Protein AF-E2EBW4-F1 (afdb_monomer)

Foldseek 3Di:
DPDDDDDDDDQDDPVNCVVVVDPDRDGDPVLVVCAVVFEWDKDKDDDDPPDQDPDNPCPDIDIDIDGSDKDPSPKDKDWFAAWDWDWDWDDDPPDPDIDIDTPDTRHDGTGMDMDIDDDPVRVVRSVVVQVVVCVVVVHDDDDDDPCVPVVPHRD

Secondary structure (DSSP, 8-state):
-------------HHHHHHTT-SS-PPPHHHHHHHHH-SEEEE-----TTS--SSTT--S---EEEE-SSGGGG-EEEEEESSEEEEEEE--TT-S--EEEEEEEE-SSEEEEEE----HHHHHHHHHHHHHHHHHHT--------TTTSTTTT-

Organism: NCBI:txid885037

Sequence (155 aa):
YNVAIKCATITPDEARVKEFNLKQMWKSPNGTIRNILNGTVFREPILCKNVPRLIPGWTKPICIGRHAFGDQYKATDIVIKGPGKLKLVFVPEGKDEKTELEVFKFTGAGGVALSMYNTDESISAFAEASMNTAYQKKWPLYLSTKNTILKRYDG

InterPro domains:
  IPR004790 Isocitrate dehydrogenase NADP-dependent [PTHR11822] (1-155)
  IPR024084 Isopropylmalate dehydrogenase-like domain [PF00180] (2-154)

pLDDT: mean 94.69, std 4.26, range [75.38, 98.56]

Solvent-accessible surface area (backbone atoms only — not comparable to full-atom values): 10039 Å² total; per-residue (Å²): 129,100,72,87,86,81,78,91,74,86,56,49,49,77,65,47,24,63,76,67,68,44,97,58,71,52,76,42,65,68,58,55,51,30,66,73,70,50,48,63,49,74,46,66,74,86,87,55,96,89,58,86,60,97,57,74,85,65,81,64,84,65,74,48,74,39,75,45,67,40,37,86,85,60,42,53,71,47,80,44,79,36,57,48,77,44,68,51,74,47,74,52,86,98,48,89,75,60,51,77,41,82,74,48,72,45,79,52,80,44,53,74,52,72,50,64,50,78,51,70,70,59,54,51,50,31,51,51,55,49,51,54,50,23,60,76,68,72,46,89,82,86,86,86,76,57,31,92,76,40,52,84,81,55,93

Nearest PDB structures (foldseek):
  8kib-assembly2_D  TM=9.822E-01  e=1.100E-16  Mus musculus
  8bay-assembly2_C  TM=9.767E-01  e=1.170E-16  Homo sapiens
  6pay-assembly1_D  TM=9.787E-01  e=1.407E-16  Homo sapiens
  4l06-assembly1_A  TM=9.543E-01  e=1.244E-16  Homo sapiens
  6vei-assembly1_B  TM=9.467E-01  e=1.407E-16  Homo sapiens

Radius of gyration: 20.96 Å; Cα contacts (8 Å, |Δi|>4): 169; chains: 1; bounding box: 48×42×65 Å

Structure (mmCIF, N/CA/C/O backbone):
data_AF-E2EBW4-F1
#
_entry.id   AF-E2EBW4-F1
#
loop_
_atom_site.group_PDB
_atom_site.id
_atom_site.type_symbol
_atom_site.label_atom_id
_atom_site.label_alt_id
_atom_site.label_comp_id
_atom_site.label_asym_id
_atom_site.label_entity_id
_atom_site.label_seq_id
_atom_site.pdbx_PDB_ins_code
_atom_site.Cartn_x
_atom_site.Cartn_y
_atom_site.Cartn_z
_atom_site.occupancy
_atom_site.B_iso_or_equiv
_atom_site.auth_seq_id
_atom_site.auth_comp_id
_atom_site.auth_asym_id
_atom_site.auth_atom_id
_atom_site.pdbx_PDB_model_num
ATOM 1 N N . TYR A 1 1 ? 10.372 -24.176 1.115 1.00 86.69 1 TYR A N 1
ATOM 2 C CA . TYR A 1 1 ? 10.320 -24.189 -0.364 1.00 86.69 1 TYR A CA 1
ATOM 3 C C . TYR A 1 1 ? 10.507 -22.811 -1.020 1.00 86.69 1 TYR A C 1
ATOM 5 O O . TYR A 1 1 ? 10.838 -22.806 -2.193 1.00 86.69 1 TYR A O 1
ATOM 13 N N . ASN A 1 2 ? 10.378 -21.671 -0.313 1.00 90.38 2 ASN A N 1
ATOM 14 C CA . ASN A 1 2 ? 10.793 -20.293 -0.692 1.00 90.38 2 ASN A CA 1
ATOM 15 C C . ASN A 1 2 ? 10.245 -19.660 -1.993 1.00 90.38 2 ASN A C 1
ATOM 17 O O . ASN A 1 2 ? 10.277 -18.441 -2.115 1.00 90.38 2 ASN A O 1
ATOM 21 N N . VAL A 1 3 ? 9.725 -20.435 -2.944 1.00 94.69 3 VAL A N 1
ATOM 22 C CA . VAL A 1 3 ? 9.234 -19.966 -4.245 1.00 94.69 3 VAL A CA 1
ATOM 23 C C . VAL A 1 3 ? 7.829 -20.513 -4.485 1.00 94.69 3 VAL A C 1
ATOM 25 O O . VAL A 1 3 ? 7.557 -21.682 -4.214 1.00 94.69 3 VAL A O 1
ATOM 28 N N . ALA A 1 4 ? 6.939 -19.665 -5.005 1.00 94.75 4 ALA A N 1
ATOM 29 C CA . ALA A 1 4 ? 5.577 -20.030 -5.378 1.00 94.75 4 ALA A CA 1
ATOM 30 C C . ALA A 1 4 ? 5.195 -19.396 -6.723 1.00 94.75 4 ALA A C 1
ATOM 32 O O . ALA A 1 4 ? 5.558 -18.257 -7.011 1.00 94.75 4 ALA A O 1
ATOM 33 N N . ILE A 1 5 ? 4.411 -20.123 -7.521 1.00 95.62 5 ILE A N 1
ATOM 34 C CA . ILE A 1 5 ? 3.796 -19.636 -8.760 1.00 95.62 5 ILE A CA 1
ATOM 35 C C . ILE A 1 5 ? 2.286 -19.709 -8.560 1.00 95.62 5 ILE A C 1
ATOM 37 O O . ILE A 1 5 ? 1.764 -20.735 -8.125 1.00 95.62 5 ILE A O 1
ATOM 41 N N . LYS A 1 6 ? 1.576 -18.612 -8.831 1.00 95.69 6 LYS A N 1
ATOM 42 C CA . LYS A 1 6 ? 0.156 -18.481 -8.494 1.00 95.69 6 LYS A CA 1
ATOM 43 C C . LYS A 1 6 ? -0.673 -18.060 -9.706 1.00 95.69 6 LYS A C 1
ATOM 45 O O . LYS A 1 6 ? -0.390 -17.039 -10.325 1.00 95.69 6 LYS A O 1
ATOM 50 N N . CYS A 1 7 ? -1.753 -18.796 -9.973 1.00 97.44 7 CYS A N 1
ATOM 51 C CA . CYS A 1 7 ? -2.769 -18.411 -10.956 1.00 97.44 7 CYS A CA 1
ATOM 52 C C . CYS A 1 7 ? -3.662 -17.256 -10.444 1.00 97.44 7 CYS A C 1
ATOM 54 O O . CYS A 1 7 ? -3.785 -17.008 -9.234 1.00 97.44 7 CYS A O 1
ATOM 56 N N . ALA A 1 8 ? -4.310 -16.539 -11.363 1.00 95.44 8 ALA A N 1
ATOM 57 C CA . ALA A 1 8 ? -5.328 -15.553 -11.013 1.00 95.44 8 ALA A CA 1
ATOM 58 C C . ALA A 1 8 ? -6.488 -16.218 -10.247 1.00 95.44 8 ALA A C 1
ATOM 60 O O . ALA A 1 8 ? -6.852 -17.360 -10.504 1.00 95.44 8 ALA A O 1
ATOM 61 N N . THR A 1 9 ? -7.048 -15.503 -9.272 1.00 95.88 9 THR A N 1
ATOM 62 C CA . THR A 1 9 ? -8.103 -16.019 -8.385 1.00 95.88 9 THR A CA 1
ATOM 63 C C . THR A 1 9 ? -9.189 -14.973 -8.195 1.00 95.88 9 THR A C 1
ATOM 65 O O . THR A 1 9 ? -8.866 -13.801 -7.982 1.00 95.88 9 THR A O 1
ATOM 68 N N . ILE A 1 10 ? -10.448 -15.408 -8.188 1.00 94.06 10 ILE A N 1
ATOM 69 C CA . ILE A 1 10 ? -11.606 -14.562 -7.883 1.00 94.06 10 ILE A CA 1
ATOM 70 C C . ILE A 1 10 ? -11.497 -14.071 -6.433 1.00 94.06 10 ILE A C 1
ATOM 72 O O . ILE A 1 10 ? -11.198 -14.842 -5.523 1.00 94.06 10 ILE A O 1
ATOM 76 N N . THR A 1 11 ? -11.711 -12.773 -6.223 1.00 92.31 11 THR A N 1
ATOM 77 C CA . THR A 1 11 ? -12.042 -12.222 -4.902 1.00 92.31 11 THR A CA 1
ATOM 78 C C . THR A 1 11 ? -13.536 -11.917 -4.945 1.00 92.31 11 THR A C 1
ATOM 80 O O . THR A 1 11 ? -13.921 -11.102 -5.782 1.00 92.31 11 THR A O 1
ATOM 83 N N . PRO A 1 12 ? -14.375 -12.627 -4.175 1.00 93.19 12 PRO A N 1
ATOM 84 C CA . PRO A 1 12 ? -15.819 -12.544 -4.336 1.00 93.19 12 PRO A CA 1
ATOM 85 C C . PRO A 1 12 ? -16.383 -11.213 -3.828 1.00 93.19 12 PRO A C 1
ATOM 87 O O . PRO A 1 12 ? -15.983 -10.738 -2.770 1.00 93.19 12 PRO A O 1
ATOM 90 N N . ASP A 1 13 ? -17.336 -10.672 -4.580 1.00 89.19 13 ASP A N 1
ATOM 91 C CA . ASP A 1 13 ? -18.273 -9.612 -4.197 1.00 89.19 13 ASP A CA 1
ATOM 92 C C . ASP A 1 13 ? -19.686 -10.214 -4.009 1.00 89.19 13 ASP A C 1
ATOM 94 O O . ASP A 1 13 ? -19.864 -11.437 -4.061 1.00 89.19 13 ASP A O 1
ATOM 98 N N . GLU A 1 14 ? -20.715 -9.389 -3.796 1.00 94.12 14 GLU A N 1
ATOM 99 C CA . GLU A 1 14 ? -22.100 -9.844 -3.611 1.00 94.12 14 GLU A CA 1
ATOM 100 C C . GLU A 1 14 ? -22.626 -10.647 -4.807 1.00 94.12 14 GLU A C 1
ATOM 102 O O . GLU A 1 14 ? -23.390 -11.601 -4.629 1.00 94.12 14 GLU A O 1
ATOM 107 N N . ALA A 1 15 ? -22.220 -10.282 -6.026 1.00 96.94 15 ALA A N 1
ATOM 108 C CA . ALA A 1 15 ? -22.619 -10.990 -7.234 1.00 96.94 15 ALA A CA 1
ATOM 109 C C . ALA A 1 15 ? -21.962 -12.374 -7.290 1.00 96.94 15 ALA A C 1
ATOM 111 O O . ALA A 1 15 ? -22.645 -13.366 -7.537 1.00 96.94 15 ALA A O 1
ATOM 112 N N . ARG A 1 16 ? -20.667 -12.467 -6.971 1.00 97.25 16 ARG A N 1
ATOM 113 C CA . ARG A 1 16 ? -19.920 -13.734 -6.942 1.00 97.25 16 ARG A CA 1
ATOM 114 C C . ARG A 1 16 ? -20.388 -14.659 -5.823 1.00 97.25 16 ARG A C 1
ATOM 116 O O . ARG A 1 16 ? -20.394 -15.872 -6.014 1.00 97.25 16 ARG A O 1
ATOM 123 N N . VAL A 1 17 ? -20.817 -14.120 -4.679 1.00 96.38 17 VAL A N 1
ATOM 124 C CA . VAL A 1 17 ? -21.436 -14.928 -3.613 1.00 96.38 17 VAL A CA 1
ATOM 125 C C . VAL A 1 17 ? -22.690 -15.627 -4.130 1.00 96.38 17 VAL A C 1
ATOM 127 O O . VAL A 1 17 ? -22.845 -16.824 -3.897 1.00 96.38 17 VAL A O 1
ATOM 130 N N . LYS A 1 18 ? -23.544 -14.911 -4.873 1.00 96.81 18 LYS A N 1
ATOM 131 C CA . LYS A 1 18 ? -24.756 -15.481 -5.478 1.00 96.81 18 LYS A CA 1
ATOM 132 C C . LYS A 1 18 ? -24.435 -16.458 -6.608 1.00 96.81 18 LYS A C 1
ATOM 134 O O . LYS A 1 18 ? -24.967 -17.559 -6.615 1.00 96.81 18 LYS A O 1
ATOM 139 N N . GLU A 1 19 ? -23.552 -16.073 -7.528 1.00 98.06 19 GLU A N 1
ATOM 140 C CA . GLU A 1 19 ? -23.167 -16.881 -8.694 1.00 98.06 19 GLU A CA 1
ATOM 141 C C . GLU A 1 19 ? -22.600 -18.247 -8.296 1.00 98.06 19 GLU A C 1
ATOM 143 O O . GLU A 1 19 ? -22.953 -19.258 -8.894 1.00 98.06 19 GLU A O 1
ATOM 148 N N . PHE A 1 20 ? -21.747 -18.284 -7.268 1.00 97.81 20 PHE A N 1
ATOM 149 C CA . PHE A 1 20 ? -21.056 -19.504 -6.842 1.00 97.81 20 PHE A CA 1
ATOM 150 C C . PHE A 1 20 ? -21.637 -20.137 -5.570 1.00 97.81 20 PHE A C 1
ATOM 152 O O . PHE A 1 20 ? -21.045 -21.078 -5.043 1.00 97.81 20 PHE A O 1
ATOM 159 N N . ASN A 1 21 ? -22.765 -19.629 -5.057 1.00 97.19 21 ASN A N 1
ATOM 160 C CA . ASN A 1 21 ? -23.389 -20.075 -3.805 1.00 97.19 21 ASN A CA 1
ATOM 161 C C . ASN A 1 21 ? -22.383 -20.163 -2.633 1.00 97.19 21 ASN A C 1
ATOM 163 O O . ASN A 1 21 ? -22.240 -21.188 -1.958 1.00 97.19 21 ASN A O 1
ATOM 167 N N . LEU A 1 22 ? -21.609 -19.092 -2.434 1.00 97.00 22 LEU A N 1
ATOM 168 C CA . LEU A 1 22 ? -20.535 -19.063 -1.441 1.00 97.00 22 LEU A CA 1
ATOM 169 C C . LEU A 1 22 ? -21.100 -18.909 -0.027 1.00 97.00 22 LEU A C 1
ATOM 171 O O . LEU A 1 22 ? -21.972 -18.083 0.220 1.00 97.00 22 LEU A O 1
ATOM 175 N N . LYS A 1 23 ? -20.516 -19.631 0.938 1.00 96.62 23 LYS A N 1
ATOM 176 C CA . LYS A 1 23 ? -20.887 -19.529 2.365 1.00 96.62 23 LYS A CA 1
ATOM 177 C C . LYS A 1 23 ? -20.732 -18.116 2.934 1.00 96.62 23 LYS A C 1
ATOM 179 O O . LYS A 1 23 ? -21.440 -17.746 3.861 1.00 96.62 23 LYS A O 1
ATOM 184 N N . GLN A 1 24 ? -19.760 -17.367 2.421 1.00 91.12 24 GLN A N 1
ATOM 185 C CA . GLN A 1 24 ? -19.495 -15.983 2.791 1.00 91.12 24 GLN A CA 1
ATOM 186 C C . GLN A 1 24 ? -18.676 -15.290 1.701 1.00 91.12 24 GLN A C 1
ATOM 188 O O . GLN A 1 24 ? -18.104 -15.937 0.817 1.00 91.12 24 GLN A O 1
ATOM 193 N N . MET A 1 25 ? -18.574 -13.969 1.802 1.00 91.00 25 MET A N 1
ATOM 194 C CA . MET A 1 25 ? -17.687 -13.159 0.976 1.00 91.00 25 MET A CA 1
ATOM 195 C C . MET A 1 25 ? -16.243 -13.306 1.476 1.00 91.00 25 MET A C 1
ATOM 197 O O . MET A 1 25 ? -15.795 -12.623 2.395 1.00 91.00 25 MET A O 1
ATOM 201 N N . TRP A 1 26 ? -15.522 -14.280 0.923 1.00 92.06 26 TRP A N 1
ATOM 202 C CA . TRP A 1 26 ? -14.143 -14.565 1.314 1.00 92.06 26 TRP A CA 1
ATOM 203 C C . TRP A 1 26 ? -13.193 -13.400 1.015 1.00 92.06 26 TRP A C 1
ATOM 205 O O . TRP A 1 26 ? -13.274 -12.753 -0.028 1.00 92.06 26 TRP A O 1
ATOM 215 N N . LYS A 1 27 ? -12.213 -13.191 1.901 1.00 85.50 27 LYS A N 1
ATOM 216 C CA . LYS A 1 27 ? -11.120 -12.235 1.675 1.00 85.50 27 LYS A CA 1
ATOM 217 C C . LYS A 1 27 ? -10.277 -12.645 0.462 1.00 85.50 27 LYS A C 1
ATOM 219 O O . LYS A 1 27 ? -10.151 -13.827 0.144 1.00 85.50 27 LYS A O 1
ATOM 224 N N . SER A 1 28 ? -9.636 -11.668 -0.181 1.00 87.19 28 SER A N 1
ATOM 225 C CA . SER A 1 28 ? -8.772 -11.925 -1.338 1.00 87.19 28 SER A CA 1
ATOM 226 C C . SER A 1 28 ? -7.628 -12.887 -0.992 1.00 87.19 28 SER A C 1
ATOM 228 O O . SER A 1 28 ? -6.817 -12.553 -0.121 1.00 87.19 28 SER A O 1
ATOM 230 N N . PRO A 1 29 ? -7.449 -14.005 -1.726 1.00 90.88 29 PRO A N 1
ATOM 231 C CA . PRO A 1 29 ? -6.306 -14.896 -1.524 1.00 90.88 29 PRO A CA 1
ATOM 232 C C . PRO A 1 29 ? -4.958 -14.178 -1.674 1.00 90.88 29 PRO A C 1
ATOM 234 O O . PRO A 1 29 ? -4.005 -14.478 -0.961 1.00 90.88 29 PRO A O 1
ATOM 237 N N . ASN A 1 30 ? -4.875 -13.185 -2.571 1.00 87.19 30 ASN A N 1
ATOM 238 C CA . ASN A 1 30 ? -3.660 -12.386 -2.744 1.00 87.19 30 ASN A CA 1
ATOM 239 C C . ASN A 1 30 ? -3.357 -11.548 -1.495 1.00 87.19 30 ASN A C 1
ATOM 241 O O . ASN A 1 30 ? -2.201 -11.459 -1.096 1.00 87.19 30 ASN A O 1
ATOM 245 N N . GLY A 1 31 ? -4.386 -10.938 -0.894 1.00 80.56 31 GLY A N 1
ATOM 246 C CA . GLY A 1 31 ? -4.256 -10.176 0.348 1.00 80.56 31 GLY A CA 1
ATOM 247 C C . GLY A 1 31 ? -3.804 -11.067 1.501 1.00 80.56 31 GLY A C 1
ATOM 248 O O . GLY A 1 31 ? -2.850 -10.733 2.189 1.00 80.56 31 GLY A O 1
ATOM 249 N N . THR A 1 32 ? -4.411 -12.247 1.646 1.00 85.31 32 THR A N 1
ATOM 250 C CA . THR A 1 32 ? -4.037 -13.227 2.676 1.00 85.31 32 THR A CA 1
ATOM 251 C C . THR A 1 32 ? -2.579 -13.669 2.555 1.00 85.31 32 THR A C 1
ATOM 253 O O . THR A 1 32 ? -1.841 -13.588 3.530 1.00 85.31 32 THR A O 1
ATOM 256 N N . ILE A 1 33 ? -2.134 -14.076 1.361 1.00 88.62 33 ILE A N 1
ATOM 257 C CA . ILE A 1 33 ? -0.747 -14.523 1.142 1.00 88.62 33 ILE A CA 1
ATOM 258 C C . ILE A 1 33 ? 0.244 -13.388 1.420 1.00 88.62 33 ILE A C 1
ATOM 260 O O . ILE A 1 33 ? 1.226 -13.596 2.124 1.00 88.62 33 ILE A O 1
ATOM 264 N N . ARG A 1 34 ? -0.022 -12.177 0.914 1.00 83.44 34 ARG A N 1
ATOM 265 C CA . ARG A 1 34 ? 0.840 -11.007 1.154 1.00 83.44 34 ARG A CA 1
ATOM 266 C C . ARG A 1 34 ? 0.915 -10.641 2.628 1.00 83.44 34 ARG A C 1
ATOM 268 O O . ARG A 1 34 ? 1.980 -10.286 3.101 1.00 83.44 34 ARG A O 1
ATOM 275 N N . ASN A 1 35 ? -0.187 -10.774 3.359 1.00 75.38 35 ASN A N 1
ATOM 276 C CA . ASN A 1 35 ? -0.202 -10.505 4.791 1.00 75.38 35 ASN A CA 1
ATOM 277 C C . ASN A 1 35 ? 0.668 -11.484 5.583 1.00 75.38 35 ASN A C 1
ATOM 279 O O . ASN A 1 35 ? 1.206 -11.083 6.608 1.00 75.38 35 ASN A O 1
ATOM 283 N N . ILE A 1 36 ? 0.784 -12.733 5.120 1.00 83.94 36 ILE A N 1
ATOM 284 C CA . ILE A 1 36 ? 1.618 -13.764 5.750 1.00 83.94 36 ILE A CA 1
ATOM 285 C C . ILE A 1 36 ? 3.088 -13.580 5.368 1.00 83.94 36 ILE A C 1
ATOM 287 O O . ILE A 1 36 ? 3.954 -13.632 6.231 1.00 83.94 36 ILE A O 1
ATOM 291 N N . LEU A 1 37 ? 3.371 -13.380 4.079 1.00 84.12 37 LEU A N 1
ATOM 292 C CA . LEU A 1 37 ? 4.745 -13.293 3.577 1.00 84.12 37 LEU A CA 1
ATOM 293 C C . LEU A 1 37 ? 5.387 -11.924 3.819 1.00 84.12 37 LEU A C 1
ATOM 295 O O . LEU A 1 37 ? 6.609 -11.833 3.878 1.00 84.12 37 LEU A O 1
ATOM 299 N N . ASN A 1 38 ? 4.567 -10.879 3.952 1.00 78.50 38 ASN A N 1
ATOM 300 C CA . ASN A 1 38 ? 4.972 -9.479 3.893 1.00 78.50 38 ASN A CA 1
ATOM 301 C C . ASN A 1 38 ? 5.729 -9.135 2.582 1.00 78.50 38 ASN A C 1
ATOM 303 O O . ASN A 1 38 ? 5.927 -9.980 1.706 1.00 78.50 38 ASN A O 1
ATOM 307 N N . GLY A 1 39 ? 6.118 -7.871 2.407 1.00 88.12 39 GLY A N 1
ATOM 308 C CA . GLY A 1 39 ? 7.099 -7.462 1.400 1.00 88.12 39 GLY A CA 1
ATOM 309 C C . GLY A 1 39 ? 6.564 -6.602 0.256 1.00 88.12 39 GLY A C 1
ATOM 310 O O . GLY A 1 39 ? 5.541 -5.917 0.360 1.00 88.12 39 GLY A O 1
ATOM 311 N N . THR A 1 40 ? 7.308 -6.616 -0.850 1.00 95.06 40 THR A N 1
ATOM 312 C CA . THR A 1 40 ? 7.136 -5.688 -1.973 1.00 95.06 40 THR A CA 1
ATOM 313 C C . THR A 1 40 ? 6.716 -6.430 -3.231 1.00 95.06 40 THR A C 1
ATOM 315 O O . THR A 1 40 ? 7.356 -7.394 -3.646 1.00 95.06 40 THR A O 1
ATOM 318 N N . VAL A 1 41 ? 5.650 -5.964 -3.881 1.00 94.75 41 VAL A N 1
ATOM 319 C CA . VAL A 1 41 ? 5.215 -6.501 -5.175 1.00 94.75 41 VAL A CA 1
ATOM 320 C C . VAL A 1 41 ? 5.762 -5.618 -6.285 1.00 94.75 41 VAL A C 1
ATOM 322 O O . VAL A 1 41 ? 5.280 -4.503 -6.477 1.00 94.75 41 VAL A O 1
ATOM 325 N N . PHE A 1 42 ? 6.720 -6.138 -7.046 1.00 97.38 42 PHE A N 1
ATOM 326 C CA . PHE A 1 42 ? 7.236 -5.480 -8.244 1.00 97.38 42 PHE A CA 1
ATOM 327 C C . PHE A 1 42 ? 6.391 -5.837 -9.469 1.00 97.38 42 PHE A C 1
ATOM 329 O O . PHE A 1 42 ? 6.080 -7.004 -9.711 1.00 97.38 42 PHE A O 1
ATOM 336 N N . ARG A 1 43 ? 5.993 -4.822 -10.238 1.00 97.44 43 ARG A N 1
ATOM 337 C CA . ARG A 1 43 ? 5.256 -4.971 -11.499 1.00 97.44 43 ARG A CA 1
ATOM 338 C C . ARG A 1 43 ? 5.987 -4.245 -12.610 1.00 97.44 43 ARG A C 1
ATOM 340 O O . ARG A 1 43 ? 6.231 -3.050 -12.496 1.00 97.44 43 ARG A O 1
ATOM 347 N N . GLU A 1 44 ? 6.267 -4.957 -13.690 1.00 96.19 44 GLU A N 1
ATOM 348 C CA . GLU A 1 44 ? 6.975 -4.435 -14.857 1.00 96.19 44 GLU A CA 1
ATOM 349 C C . GLU A 1 44 ? 6.272 -4.910 -16.138 1.00 96.19 44 GLU A C 1
ATOM 351 O O . GLU A 1 44 ? 5.755 -6.033 -16.160 1.00 96.19 44 GLU A O 1
ATOM 356 N N . PRO A 1 45 ? 6.202 -4.082 -17.195 1.00 96.12 45 PRO A N 1
ATOM 357 C CA . PRO A 1 45 ? 5.647 -4.513 -18.468 1.00 96.12 45 PRO A CA 1
ATOM 358 C C . PRO A 1 45 ? 6.589 -5.472 -19.203 1.00 96.12 45 PRO A C 1
ATOM 360 O O . PRO A 1 45 ? 7.806 -5.303 -19.199 1.00 96.12 45 PRO A O 1
ATOM 363 N N . ILE A 1 46 ? 6.003 -6.409 -19.946 1.00 95.38 46 ILE A N 1
ATOM 364 C CA . ILE A 1 46 ? 6.707 -7.151 -20.994 1.00 95.38 46 ILE A CA 1
ATOM 365 C C . ILE A 1 46 ? 6.541 -6.356 -22.292 1.00 95.38 46 ILE A C 1
ATOM 367 O O . ILE A 1 46 ? 5.422 -6.163 -22.767 1.00 95.38 46 ILE A O 1
ATOM 371 N N . LEU A 1 47 ? 7.644 -5.842 -22.840 1.00 91.75 47 LEU A N 1
ATOM 372 C CA . LEU A 1 47 ? 7.611 -4.987 -24.027 1.00 91.75 47 LEU A CA 1
ATOM 373 C C . LEU A 1 47 ? 7.698 -5.814 -25.314 1.00 91.75 47 LEU A C 1
ATOM 375 O O . LEU A 1 47 ? 8.705 -6.470 -25.574 1.00 91.75 47 LEU A O 1
ATOM 379 N N . CYS A 1 48 ? 6.674 -5.709 -26.159 1.00 94.44 48 CYS A N 1
ATOM 380 C CA . CYS A 1 48 ? 6.652 -6.305 -27.492 1.00 94.44 48 CYS A CA 1
ATOM 381 C C . CYS A 1 48 ? 6.953 -5.234 -28.547 1.00 94.44 48 CYS A C 1
ATOM 383 O O . CYS A 1 48 ? 6.315 -4.182 -28.563 1.00 94.44 48 CYS A O 1
ATOM 385 N N . LYS A 1 49 ? 7.903 -5.497 -29.455 1.00 92.56 49 LYS A N 1
ATOM 386 C CA . LYS A 1 49 ? 8.333 -4.526 -30.484 1.00 92.56 49 LYS A CA 1
ATOM 387 C C . LYS A 1 49 ? 7.197 -4.072 -31.412 1.00 92.56 49 LYS A C 1
ATOM 389 O O . LYS A 1 49 ? 7.241 -2.958 -31.916 1.00 92.56 49 LYS A O 1
ATOM 394 N N . ASN A 1 50 ? 6.206 -4.931 -31.630 1.00 95.56 50 ASN A N 1
ATOM 395 C CA . ASN A 1 50 ? 5.078 -4.727 -32.539 1.00 95.56 50 ASN A CA 1
ATOM 396 C C . ASN A 1 50 ? 3.800 -4.210 -31.855 1.00 95.56 50 ASN A C 1
ATOM 398 O O . ASN A 1 50 ? 2.793 -4.033 -32.533 1.00 95.56 50 ASN A O 1
ATOM 402 N N . VAL A 1 51 ? 3.810 -3.992 -30.536 1.00 95.19 51 VAL A N 1
ATOM 403 C CA . VAL A 1 51 ? 2.640 -3.484 -29.808 1.00 95.19 51 VAL A CA 1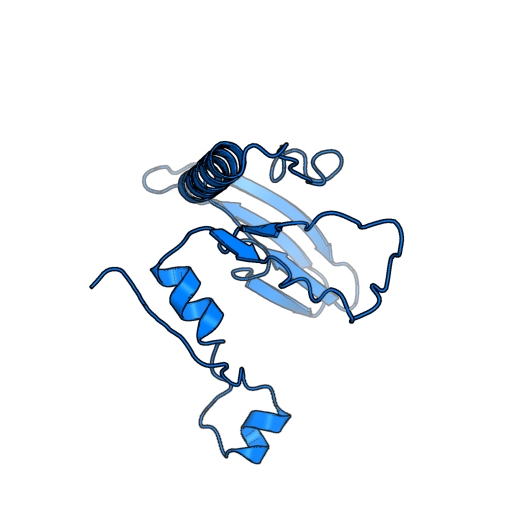
ATOM 404 C C . VAL A 1 51 ? 2.840 -1.992 -29.523 1.00 95.19 51 VAL A C 1
ATOM 406 O O . VAL A 1 51 ? 3.772 -1.637 -28.791 1.00 95.19 51 VAL A O 1
ATOM 409 N N . PRO A 1 52 ? 2.003 -1.095 -30.081 1.00 94.56 52 PRO A N 1
ATOM 410 C CA . PRO A 1 52 ? 2.092 0.328 -29.786 1.00 94.56 52 PRO A CA 1
ATOM 411 C C . PRO A 1 52 ? 1.742 0.599 -28.319 1.00 94.56 52 PRO A C 1
ATOM 413 O O . PRO A 1 52 ? 0.868 -0.038 -27.731 1.00 94.56 52 PRO A O 1
ATOM 416 N N . ARG A 1 53 ? 2.444 1.559 -27.713 1.00 94.50 53 ARG A N 1
ATOM 417 C CA . ARG A 1 53 ? 2.242 1.955 -26.313 1.00 94.50 53 ARG A CA 1
ATOM 418 C C . ARG A 1 53 ? 1.250 3.107 -26.233 1.00 94.50 53 ARG A C 1
ATOM 420 O O . ARG A 1 53 ? 1.266 3.986 -27.087 1.00 94.50 53 ARG A O 1
ATOM 427 N N . LEU A 1 54 ? 0.463 3.135 -25.156 1.00 95.31 54 LEU A N 1
ATOM 428 C CA . LEU A 1 54 ? -0.492 4.217 -24.893 1.00 95.31 54 LEU A CA 1
ATOM 429 C C . LEU A 1 54 ? 0.195 5.587 -24.787 1.00 95.31 54 LEU A C 1
AT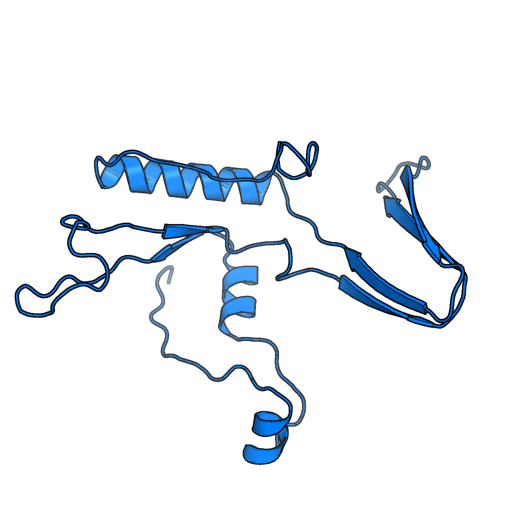OM 431 O O . LEU A 1 54 ? -0.339 6.584 -25.255 1.00 95.31 54 LEU A O 1
ATOM 435 N N . ILE A 1 55 ? 1.387 5.623 -24.186 1.00 95.94 55 ILE A N 1
ATOM 436 C CA . ILE A 1 55 ? 2.217 6.824 -24.084 1.00 95.94 55 ILE A CA 1
ATOM 437 C C . ILE A 1 55 ? 3.450 6.611 -24.972 1.00 95.94 55 ILE A C 1
ATOM 439 O O . ILE A 1 55 ? 4.357 5.869 -24.583 1.00 95.94 55 ILE A O 1
ATOM 443 N N . PRO A 1 56 ? 3.516 7.235 -26.164 1.00 93.12 56 PRO A N 1
ATOM 444 C CA . PRO A 1 56 ? 4.579 6.968 -27.136 1.00 93.12 56 PRO A CA 1
ATOM 445 C C . PRO A 1 56 ? 5.989 7.277 -26.617 1.00 93.12 56 PRO A C 1
ATOM 447 O O . PRO A 1 56 ? 6.935 6.552 -26.932 1.00 93.12 56 PRO A O 1
ATOM 450 N N . GLY A 1 57 ? 6.121 8.309 -25.773 1.00 95.69 57 GLY A N 1
ATOM 451 C CA . GLY A 1 57 ? 7.394 8.735 -25.182 1.00 95.69 57 GLY A CA 1
ATOM 452 C C . GLY A 1 57 ? 7.993 7.749 -24.172 1.00 95.69 57 GLY A C 1
ATOM 453 O O . GLY A 1 57 ? 9.169 7.859 -23.831 1.00 95.69 57 GLY A O 1
ATOM 454 N N . TRP A 1 58 ? 7.229 6.759 -23.704 1.00 95.25 58 TRP A N 1
ATOM 455 C CA . TRP A 1 58 ? 7.739 5.721 -22.809 1.00 95.25 58 TRP A CA 1
ATOM 456 C C . TRP A 1 58 ? 8.504 4.667 -23.602 1.00 95.25 58 TRP A C 1
ATOM 458 O O . TRP A 1 58 ? 7.956 3.651 -24.014 1.00 95.25 58 TRP A O 1
ATOM 468 N N . THR A 1 59 ? 9.783 4.927 -23.852 1.00 92.12 59 THR A N 1
ATOM 469 C CA . THR A 1 59 ? 10.667 4.031 -24.615 1.00 92.12 59 THR A CA 1
ATOM 470 C C . THR A 1 59 ? 11.371 2.986 -23.749 1.00 92.12 59 THR A C 1
ATOM 472 O O . THR A 1 59 ? 11.882 2.002 -24.279 1.00 92.12 59 THR A O 1
ATOM 475 N N . LYS A 1 60 ? 11.376 3.170 -22.423 1.00 94.50 60 LYS A N 1
ATOM 476 C CA . LYS A 1 60 ? 11.939 2.246 -21.429 1.00 94.50 60 LYS A CA 1
ATOM 477 C C . LYS A 1 60 ? 10.833 1.738 -20.492 1.00 94.50 60 LYS A C 1
ATOM 479 O O . LYS A 1 60 ? 9.866 2.468 -20.266 1.00 94.50 60 LYS A O 1
ATOM 484 N N . PRO A 1 61 ? 10.945 0.507 -19.962 1.00 95.62 61 PRO A N 1
ATOM 485 C CA . PRO A 1 61 ? 9.989 -0.012 -18.988 1.00 95.62 61 PRO A CA 1
ATOM 486 C C . PRO A 1 61 ? 10.031 0.791 -17.682 1.00 95.62 61 PRO A C 1
ATOM 488 O O . PRO A 1 61 ? 11.061 1.348 -17.308 1.00 95.62 61 PRO A O 1
ATOM 491 N N . ILE A 1 62 ? 8.901 0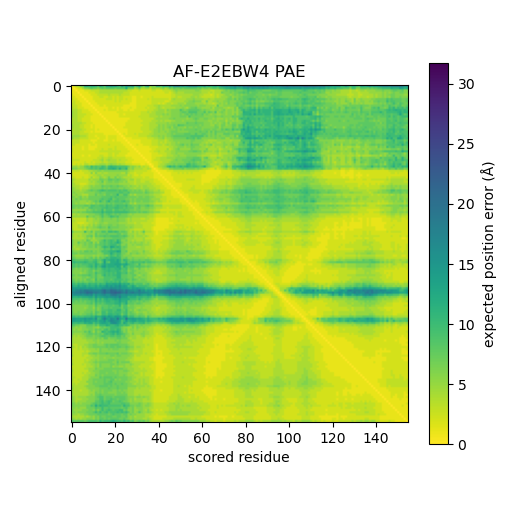.805 -16.978 1.00 97.50 62 ILE A N 1
ATOM 492 C CA . ILE A 1 62 ? 8.777 1.342 -15.622 1.00 97.50 62 ILE A CA 1
ATOM 493 C C . ILE A 1 62 ? 8.412 0.171 -14.713 1.00 97.50 62 ILE A C 1
ATOM 495 O O . ILE A 1 62 ? 7.439 -0.537 -14.981 1.00 97.50 62 ILE A O 1
ATOM 499 N N . CYS A 1 63 ? 9.192 -0.030 -13.651 1.00 97.94 63 CYS A N 1
ATOM 500 C CA . CYS A 1 63 ? 8.901 -1.014 -12.615 1.00 97.94 63 CYS A CA 1
ATOM 501 C C . CYS A 1 63 ? 8.279 -0.312 -11.407 1.00 97.94 63 CYS A C 1
ATOM 503 O O . CYS A 1 63 ? 8.875 0.606 -10.847 1.00 97.94 63 CYS A O 1
ATOM 505 N N . ILE A 1 64 ? 7.091 -0.749 -11.000 1.00 98.44 64 ILE A N 1
ATOM 506 C CA . ILE A 1 64 ? 6.414 -0.241 -9.807 1.00 98.44 64 ILE A CA 1
ATOM 507 C C . ILE A 1 64 ? 6.624 -1.230 -8.667 1.00 98.44 64 ILE A C 1
ATOM 509 O O . ILE A 1 64 ? 6.093 -2.342 -8.708 1.00 98.44 64 ILE A O 1
ATOM 513 N N . GLY A 1 65 ? 7.378 -0.812 -7.651 1.00 97.88 65 GLY A N 1
ATOM 514 C CA . GLY A 1 65 ? 7.454 -1.490 -6.360 1.00 97.88 65 GLY A CA 1
ATOM 515 C C . GLY A 1 65 ? 6.301 -1.039 -5.473 1.00 97.88 65 GLY A C 1
ATOM 516 O O . GLY A 1 65 ? 6.256 0.108 -5.040 1.00 97.88 65 GLY A O 1
ATOM 517 N N . ARG A 1 66 ? 5.341 -1.926 -5.216 1.00 96.88 66 ARG A N 1
ATOM 518 C CA . ARG A 1 66 ? 4.197 -1.645 -4.346 1.00 96.88 66 ARG A CA 1
ATOM 519 C C . ARG A 1 66 ? 4.428 -2.241 -2.959 1.00 96.88 66 ARG A C 1
ATOM 521 O O . ARG A 1 66 ? 4.571 -3.461 -2.851 1.00 96.88 66 ARG A O 1
ATOM 528 N N . HIS A 1 67 ? 4.351 -1.411 -1.919 1.00 95.44 67 HIS A N 1
ATOM 529 C CA . HIS A 1 67 ? 4.300 -1.870 -0.528 1.00 95.44 67 HIS A CA 1
ATOM 530 C C . HIS A 1 67 ? 3.017 -2.680 -0.306 1.00 95.44 67 HIS A C 1
ATOM 532 O O . HIS A 1 67 ? 1.909 -2.214 -0.585 1.00 95.44 67 HIS A O 1
ATOM 538 N N . ALA A 1 68 ? 3.160 -3.950 0.075 1.00 91.88 68 ALA A N 1
ATOM 539 C CA . ALA A 1 68 ? 2.052 -4.898 0.141 1.00 91.88 68 ALA A CA 1
ATOM 540 C C . ALA A 1 68 ? 1.620 -5.206 1.582 1.00 91.88 68 ALA A C 1
ATOM 542 O O . ALA A 1 68 ? 1.262 -6.343 1.888 1.00 91.88 68 ALA A O 1
ATOM 543 N N . PHE A 1 69 ? 1.628 -4.190 2.445 1.00 91.50 69 PHE A N 1
ATOM 544 C CA . PHE A 1 69 ? 1.299 -4.303 3.861 1.00 91.50 69 PHE A CA 1
ATOM 545 C C . PHE A 1 69 ? 0.616 -3.030 4.377 1.00 91.50 69 PHE A C 1
ATOM 547 O O . PHE A 1 69 ? 0.912 -1.943 3.899 1.0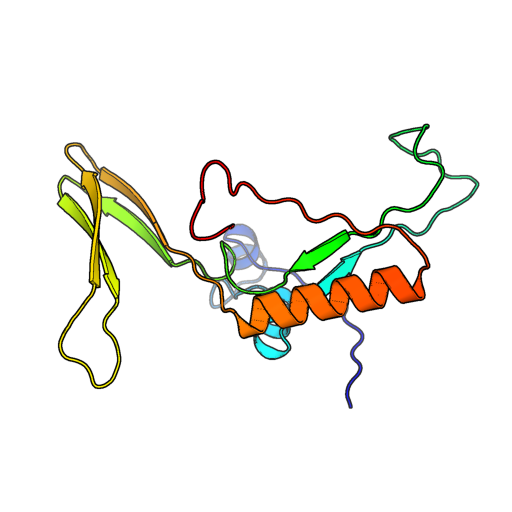0 91.50 69 PHE A O 1
ATOM 554 N N . GLY A 1 70 ? -0.269 -3.183 5.367 1.00 92.19 70 GLY A N 1
ATOM 555 C CA . GLY A 1 70 ? -0.870 -2.057 6.085 1.00 92.19 70 GLY A CA 1
ATOM 556 C C . GLY A 1 70 ? -1.858 -1.232 5.257 1.00 92.19 70 GLY A C 1
ATOM 557 O O . GLY A 1 70 ? -2.524 -1.745 4.349 1.00 92.19 70 GLY A O 1
ATOM 558 N N . ASP A 1 71 ? -1.953 0.044 5.617 1.00 95.25 71 ASP A N 1
ATOM 559 C CA . ASP A 1 71 ? -2.739 1.087 4.959 1.00 95.25 71 ASP A CA 1
ATOM 560 C C . ASP A 1 71 ? -4.208 0.670 4.738 1.00 95.25 71 ASP A C 1
ATOM 562 O O . ASP A 1 71 ? -4.798 -0.057 5.545 1.00 95.25 71 ASP A O 1
ATOM 566 N N . GLN A 1 72 ? -4.830 1.102 3.635 1.00 90.81 72 GLN A N 1
ATOM 567 C CA . GLN A 1 72 ? -6.235 0.800 3.341 1.00 90.81 72 GLN A CA 1
ATOM 568 C C . GLN A 1 72 ? -6.514 -0.709 3.239 1.00 90.81 72 GLN A C 1
ATOM 570 O O . GLN A 1 72 ? -7.653 -1.134 3.405 1.00 90.81 72 GLN A O 1
ATOM 575 N N . TYR A 1 73 ? -5.496 -1.540 2.986 1.00 85.56 73 TYR A N 1
ATOM 576 C CA . TYR A 1 73 ? -5.657 -2.993 2.860 1.00 85.56 73 TYR A CA 1
ATOM 577 C C . TYR A 1 73 ? -5.827 -3.708 4.207 1.00 85.56 73 TYR A C 1
ATOM 579 O O . TYR A 1 73 ? -6.240 -4.870 4.225 1.00 85.56 73 TYR A O 1
ATOM 587 N N . LYS A 1 74 ? -5.511 -3.030 5.318 1.00 87.19 74 LYS A N 1
ATOM 588 C CA . LYS A 1 74 ? -5.743 -3.490 6.697 1.00 87.19 74 LYS A CA 1
ATOM 589 C C . LYS A 1 74 ? -6.453 -2.435 7.548 1.00 87.19 74 LYS A C 1
ATOM 591 O O . LYS A 1 74 ? -6.359 -2.462 8.774 1.00 87.19 74 LYS A O 1
ATOM 596 N N . ALA A 1 75 ? -7.152 -1.509 6.901 1.00 90.88 75 ALA A N 1
ATOM 597 C CA . ALA A 1 75 ? -7.929 -0.510 7.604 1.00 90.88 75 ALA A CA 1
ATOM 598 C C . ALA A 1 75 ? -9.123 -1.153 8.320 1.00 90.88 75 ALA A C 1
ATOM 600 O O . ALA A 1 75 ? -9.636 -2.195 7.910 1.00 90.88 75 ALA A O 1
ATOM 601 N N . THR A 1 76 ? -9.559 -0.506 9.393 1.00 93.38 76 THR A N 1
ATOM 602 C CA . THR A 1 76 ? -10.861 -0.756 10.011 1.00 93.38 76 THR A CA 1
ATOM 603 C C . THR A 1 76 ? -11.744 0.440 9.714 1.00 93.38 76 THR A C 1
ATOM 605 O O . THR A 1 76 ? -11.354 1.576 9.994 1.00 93.38 76 THR A O 1
ATOM 608 N N . ASP A 1 77 ? -12.913 0.189 9.143 1.00 94.00 77 ASP A N 1
ATOM 609 C CA . ASP A 1 77 ? -13.887 1.198 8.765 1.00 94.00 77 ASP A CA 1
ATOM 610 C C . ASP A 1 77 ? -15.238 0.977 9.453 1.00 94.00 77 ASP A C 1
ATOM 612 O O . ASP A 1 77 ? -15.576 -0.114 9.915 1.00 94.00 77 ASP A O 1
ATOM 616 N N . ILE A 1 78 ? -16.000 2.060 9.588 1.00 94.75 78 ILE A N 1
ATOM 617 C CA . ILE A 1 78 ? -17.294 2.053 10.265 1.00 94.75 78 ILE A CA 1
ATOM 618 C C . ILE A 1 78 ? -18.233 3.102 9.672 1.00 94.75 78 ILE A C 1
ATOM 620 O O . ILE A 1 78 ? -17.832 4.226 9.357 1.00 94.75 78 ILE A O 1
ATOM 624 N N . VAL A 1 79 ? -19.515 2.745 9.582 1.00 97.19 79 VAL A N 1
ATOM 625 C CA . VAL A 1 79 ? -20.612 3.689 9.343 1.00 97.19 79 VAL A CA 1
ATOM 626 C C . VAL A 1 79 ? -21.098 4.229 10.686 1.00 97.19 79 VAL A C 1
ATOM 628 O O . VAL A 1 79 ? -21.553 3.474 11.544 1.00 97.19 79 VAL A O 1
ATOM 631 N N . ILE A 1 80 ? -21.034 5.545 10.858 1.00 97.62 80 ILE A N 1
ATOM 632 C CA . ILE A 1 80 ? -21.470 6.249 12.065 1.00 97.62 80 ILE A CA 1
ATOM 633 C C . ILE A 1 80 ? -22.901 6.738 11.853 1.00 97.62 80 ILE A C 1
ATOM 635 O O . ILE A 1 80 ? -23.192 7.388 10.850 1.00 97.62 80 ILE A O 1
ATOM 639 N N . LYS A 1 81 ? -23.796 6.433 12.799 1.00 96.69 81 LYS A N 1
ATOM 640 C CA . LYS A 1 81 ? -25.209 6.834 12.766 1.00 96.69 81 LYS A CA 1
ATOM 641 C C . LYS A 1 81 ? -25.478 7.856 13.870 1.00 96.69 81 LYS A C 1
ATOM 643 O O . LYS A 1 81 ? -25.414 7.514 15.046 1.00 96.69 81 LYS A O 1
ATOM 648 N N . GLY A 1 82 ? -25.797 9.087 13.479 1.00 96.69 82 GLY A N 1
ATOM 649 C CA . GLY A 1 82 ? -26.091 10.195 14.386 1.00 96.69 82 GLY A CA 1
ATOM 650 C C . GLY A 1 82 ? -24.862 10.950 14.921 1.00 96.69 82 GLY A C 1
ATOM 651 O O . GLY A 1 82 ? -23.727 10.689 14.507 1.00 96.69 82 GLY A O 1
ATOM 652 N N . PRO A 1 83 ? -25.091 11.923 15.821 1.00 97.81 83 PRO A N 1
ATOM 653 C CA . PRO A 1 83 ? -24.043 12.765 16.385 1.00 97.81 83 PRO A CA 1
ATOM 654 C C . PRO A 1 83 ? -23.184 12.014 17.415 1.00 97.81 83 PRO A C 1
ATOM 656 O O . PRO A 1 83 ? -23.670 11.162 18.154 1.00 97.81 83 PRO A O 1
ATOM 659 N N . GLY A 1 84 ? -21.901 12.367 17.509 1.00 97.25 84 GLY A N 1
ATOM 660 C CA . GLY A 1 84 ? -20.952 11.723 18.420 1.00 97.25 84 GLY A CA 1
ATOM 661 C C . GLY A 1 84 ? -19.514 12.208 18.239 1.00 97.25 84 GLY A C 1
ATOM 662 O O . GLY A 1 84 ? -19.193 12.903 17.278 1.00 97.25 84 GLY A O 1
ATOM 663 N N . LYS A 1 85 ? -18.625 11.852 19.171 1.00 97.69 85 LYS A N 1
ATOM 664 C CA . LYS A 1 85 ? -17.186 12.134 19.057 1.00 97.69 85 LYS A CA 1
ATOM 665 C C . LYS A 1 85 ? -16.435 10.895 18.588 1.00 97.69 85 LYS A C 1
ATOM 667 O O . LYS A 1 85 ? -16.505 9.857 19.238 1.00 97.69 85 LYS A O 1
ATOM 672 N N . LEU A 1 86 ? -15.675 11.036 17.510 1.00 98.00 86 LEU A N 1
ATOM 673 C CA . LEU A 1 86 ? -14.725 10.036 17.047 1.00 98.00 86 LEU A CA 1
ATOM 674 C C . LEU A 1 86 ? -13.342 10.356 17.611 1.00 98.00 86 LEU A C 1
ATOM 676 O O . LEU A 1 86 ? -12.812 11.451 17.409 1.00 98.00 86 LEU A O 1
ATOM 680 N N . LYS A 1 87 ? -12.754 9.378 18.297 1.00 97.88 87 LYS A N 1
ATOM 681 C CA . LYS A 1 87 ? -11.401 9.451 18.844 1.00 97.88 87 LYS A CA 1
ATOM 682 C C . LYS A 1 87 ? -10.555 8.300 18.313 1.00 97.88 87 LYS A C 1
ATOM 684 O O . LYS A 1 87 ? -11.067 7.200 18.124 1.00 97.88 87 LYS A O 1
ATOM 689 N N . LEU A 1 88 ? -9.263 8.551 18.139 1.00 97.44 88 LEU A N 1
ATOM 690 C CA . LEU A 1 88 ? -8.236 7.528 17.998 1.00 97.44 88 LEU A CA 1
ATOM 691 C C . LEU A 1 88 ? -7.567 7.352 19.361 1.00 97.44 88 LEU A C 1
ATOM 693 O O . LEU A 1 88 ? -7.116 8.333 19.953 1.00 97.44 88 LEU A O 1
ATOM 697 N N . VAL A 1 89 ? -7.531 6.122 19.867 1.00 96.56 89 VAL A N 1
ATOM 698 C CA . VAL A 1 89 ? -6.965 5.813 21.183 1.00 96.56 89 VAL A CA 1
ATOM 699 C C . VAL A 1 89 ? -5.868 4.774 21.022 1.00 96.56 89 VAL A C 1
ATOM 701 O O . VAL A 1 89 ? -6.108 3.714 20.449 1.00 96.56 89 VAL A O 1
ATOM 704 N N . PHE A 1 90 ? -4.679 5.077 21.533 1.00 96.44 90 PHE A N 1
ATOM 705 C CA . PHE A 1 90 ? -3.572 4.134 21.638 1.00 96.44 90 PHE A CA 1
ATOM 706 C C . PHE A 1 90 ? -3.329 3.807 23.110 1.00 96.44 90 PHE A C 1
ATOM 708 O O . PHE A 1 90 ? -3.114 4.709 23.925 1.00 96.44 90 PHE A O 1
ATOM 715 N N . VAL A 1 91 ? -3.386 2.518 23.439 1.00 95.69 91 VAL A N 1
ATOM 716 C CA . VAL A 1 91 ? -3.155 1.995 24.788 1.00 95.69 91 VAL A CA 1
ATOM 717 C C . VAL A 1 91 ? -1.844 1.211 24.756 1.00 95.69 91 VAL A C 1
ATOM 719 O O . VAL A 1 91 ? -1.823 0.118 24.189 1.00 95.69 91 VAL A O 1
ATOM 722 N N . PRO A 1 92 ? -0.743 1.764 25.285 1.00 94.62 92 PRO A N 1
ATOM 723 C CA . PRO A 1 92 ? 0.518 1.038 25.350 1.00 94.62 92 PRO A CA 1
ATOM 724 C C . PRO A 1 92 ? 0.421 -0.158 26.304 1.00 94.62 92 PRO A C 1
ATOM 726 O O . PRO A 1 92 ? -0.158 -0.063 27.384 1.00 94.62 92 PRO A O 1
ATOM 729 N N . GLU A 1 93 ? 1.033 -1.281 25.934 1.00 93.00 93 GLU A N 1
ATOM 730 C CA . GLU A 1 93 ? 1.170 -2.414 26.850 1.00 93.00 93 GLU A CA 1
ATOM 731 C C . GLU A 1 93 ? 2.098 -2.056 28.021 1.00 93.00 93 GLU A C 1
ATOM 733 O O . GLU A 1 93 ? 3.159 -1.455 27.836 1.00 93.00 93 GLU A O 1
ATOM 738 N N . GLY A 1 94 ? 1.694 -2.428 29.240 1.00 90.38 94 GLY A N 1
ATOM 739 C CA . GLY A 1 94 ? 2.507 -2.254 30.448 1.00 90.38 94 GLY A CA 1
ATOM 740 C C . GLY A 1 94 ? 2.725 -0.803 30.893 1.00 90.38 94 GLY A C 1
ATOM 741 O O . GLY A 1 94 ? 3.582 -0.559 31.741 1.00 90.38 94 GLY A O 1
ATOM 742 N N . LYS A 1 95 ? 1.982 0.161 30.336 1.00 86.12 95 LYS A N 1
ATOM 743 C CA . LYS A 1 95 ? 1.998 1.569 30.755 1.00 86.12 95 LYS A CA 1
ATOM 744 C C . LYS A 1 95 ? 0.567 2.074 30.929 1.00 86.12 95 LYS A C 1
ATOM 746 O O . LYS A 1 95 ? -0.293 1.781 30.106 1.00 86.12 95 LYS A O 1
ATOM 751 N N . ASP A 1 96 ? 0.339 2.890 31.953 1.00 85.06 96 ASP A N 1
ATOM 752 C CA . ASP A 1 96 ? -1.000 3.421 32.251 1.00 85.06 96 ASP A CA 1
ATOM 753 C C . ASP A 1 96 ? -1.380 4.632 31.382 1.00 85.06 96 ASP A C 1
ATOM 755 O O . ASP A 1 96 ? -2.558 4.965 31.227 1.00 85.06 96 ASP A O 1
ATOM 759 N N . GLU A 1 97 ? -0.392 5.309 30.791 1.00 91.44 97 GLU A N 1
ATOM 760 C CA . GLU A 1 97 ? -0.630 6.515 30.003 1.00 91.44 97 GLU A CA 1
ATOM 761 C C . GLU A 1 97 ? -1.083 6.176 28.576 1.00 91.44 97 GLU A C 1
ATOM 763 O O . GLU A 1 97 ? -0.292 5.803 27.709 1.00 91.44 97 GLU A O 1
ATOM 768 N N . LYS A 1 98 ? -2.383 6.343 28.318 1.00 94.00 98 LYS A N 1
ATOM 769 C CA . LYS A 1 98 ? -2.975 6.242 26.978 1.00 94.00 98 LYS A CA 1
ATOM 770 C C . LYS A 1 98 ? -2.847 7.548 26.195 1.00 94.00 98 LYS A C 1
ATOM 772 O O . LYS A 1 98 ? -2.983 8.639 26.742 1.00 94.00 98 LYS A O 1
ATOM 777 N N . THR A 1 99 ? -2.703 7.428 24.879 1.00 95.31 99 THR A N 1
ATOM 778 C CA . THR A 1 99 ? -2.829 8.564 23.956 1.00 95.31 99 THR A CA 1
ATOM 779 C C . THR A 1 99 ? -4.255 8.616 23.414 1.00 95.31 99 THR A C 1
ATOM 781 O O . THR A 1 99 ? -4.717 7.648 22.815 1.00 95.31 99 THR A O 1
ATOM 784 N N . GLU A 1 100 ? -4.950 9.743 23.582 1.00 96.38 100 GLU A N 1
ATOM 785 C CA . GLU A 1 100 ? -6.256 9.997 22.959 1.00 96.38 100 GLU A CA 1
ATOM 786 C C . GLU A 1 100 ? -6.182 11.199 22.017 1.00 96.38 100 GLU A C 1
ATOM 788 O O . GLU A 1 100 ? -5.793 12.293 22.421 1.00 96.38 100 GLU A O 1
ATOM 793 N N . LEU A 1 101 ? -6.610 11.014 20.770 1.00 96.75 101 LEU A N 1
ATOM 794 C CA . LEU A 1 101 ? -6.677 12.063 19.757 1.00 96.75 101 LEU A CA 1
ATOM 795 C C . LEU A 1 101 ? -8.121 12.202 19.274 1.00 96.75 101 LEU A C 1
ATOM 797 O O . LEU A 1 101 ? -8.710 11.235 18.791 1.00 96.75 101 LEU A O 1
ATOM 801 N N . GLU A 1 102 ? -8.712 13.393 19.391 1.00 97.44 102 GLU A N 1
ATOM 802 C CA . GLU A 1 102 ? -10.013 13.668 18.769 1.00 97.44 102 GLU A CA 1
ATOM 803 C C . GLU A 1 102 ? -9.818 13.775 17.251 1.00 97.44 102 GLU A C 1
ATOM 805 O O . GLU A 1 102 ? -9.041 14.600 16.776 1.00 97.44 102 GLU A O 1
ATOM 810 N N . VAL A 1 103 ? -10.501 12.912 16.496 1.00 97.19 103 VAL A N 1
ATOM 811 C CA . VAL A 1 103 ? -10.435 12.895 15.028 1.00 97.19 103 VAL A CA 1
ATOM 812 C C . VAL A 1 103 ? -11.481 13.844 14.462 1.00 97.19 103 VAL A C 1
ATOM 814 O O . VAL A 1 103 ? -11.179 14.678 13.613 1.00 97.19 103 VAL A O 1
ATOM 817 N N . PHE A 1 104 ? -12.726 13.709 14.925 1.00 98.12 104 PHE A N 1
ATOM 818 C CA . PHE A 1 104 ? -13.843 14.524 14.462 1.00 98.12 104 PHE A CA 1
ATOM 819 C C . PHE A 1 104 ? -15.033 14.452 15.428 1.00 98.12 104 PHE A C 1
ATOM 821 O O . PHE A 1 104 ? -15.247 13.436 16.093 1.00 98.12 104 PHE A O 1
ATOM 828 N N . LYS A 1 105 ? -15.861 15.501 15.458 1.00 97.81 105 LYS A N 1
ATOM 829 C CA . LYS A 1 105 ? -17.156 15.507 16.148 1.00 97.81 105 LYS A CA 1
ATOM 830 C C . LYS A 1 105 ? -18.286 15.534 15.121 1.00 97.81 105 LYS A C 1
ATOM 832 O O . LYS A 1 105 ? -18.549 16.560 14.502 1.00 97.81 105 LYS A O 1
ATOM 837 N N . PHE A 1 106 ? -18.990 14.418 14.985 1.00 97.88 106 PHE A N 1
ATOM 838 C CA . PHE A 1 106 ? -20.204 14.317 14.184 1.00 97.88 106 PHE A CA 1
ATOM 839 C C . PHE A 1 106 ? -21.340 15.090 14.861 1.00 97.88 106 PHE A C 1
ATOM 841 O O . PHE A 1 106 ? -21.642 14.865 16.034 1.00 97.88 106 PHE A O 1
ATOM 848 N N . THR A 1 107 ? -21.975 16.000 14.124 1.00 97.19 107 THR A N 1
ATOM 849 C CA . THR A 1 107 ? -23.107 16.817 14.603 1.00 97.19 107 THR A CA 1
ATOM 850 C C . THR A 1 107 ? -24.416 16.541 13.861 1.00 97.19 107 THR A C 1
ATOM 852 O O . THR A 1 107 ? -25.472 16.944 14.338 1.00 97.19 107 THR A O 1
ATOM 855 N N . GLY A 1 108 ? -24.357 15.863 12.711 1.00 93.88 108 GLY A N 1
ATOM 856 C CA . GLY A 1 108 ? -25.503 15.593 11.842 1.00 93.88 108 GLY A CA 1
ATOM 857 C C . GLY A 1 108 ? -25.985 14.140 11.874 1.00 93.88 108 GLY A C 1
ATOM 858 O O . GLY A 1 108 ? -25.793 13.416 12.848 1.00 93.88 108 GLY A O 1
ATOM 859 N N . ALA A 1 109 ? -26.597 13.706 10.769 1.00 94.38 109 ALA A N 1
ATOM 860 C CA . ALA A 1 109 ? -27.215 12.383 10.631 1.00 94.38 109 ALA A CA 1
ATOM 861 C C . ALA A 1 109 ? -26.232 11.197 10.730 1.00 94.38 109 ALA A C 1
ATOM 863 O O . ALA A 1 109 ? -26.664 10.061 10.927 1.00 94.38 109 ALA A O 1
ATOM 864 N N . GLY A 1 110 ? -24.925 11.436 10.609 1.00 95.25 110 GLY A N 1
ATOM 865 C CA . GLY A 1 110 ? -23.893 10.406 10.666 1.00 95.25 110 GLY A CA 1
ATOM 866 C C . GLY A 1 110 ? -22.766 10.654 9.668 1.00 95.25 110 GLY A C 1
ATOM 867 O O . GLY A 1 110 ? -22.537 11.787 9.244 1.00 95.25 110 GLY A O 1
ATOM 868 N N . GLY A 1 111 ? -22.067 9.586 9.290 1.00 97.25 111 GLY A N 1
ATOM 869 C CA . GLY A 1 111 ? -20.998 9.606 8.297 1.00 97.25 111 GLY A CA 1
ATOM 870 C C . GLY A 1 111 ? -20.250 8.279 8.245 1.00 97.25 111 GLY A C 1
ATOM 871 O O . GLY A 1 111 ? -20.785 7.236 8.615 1.00 97.25 111 GLY A O 1
ATOM 872 N N . VAL A 1 112 ? -18.998 8.321 7.804 1.00 97.69 112 VAL A N 1
ATOM 873 C CA . VAL A 1 112 ? -18.097 7.164 7.800 1.00 97.69 112 VAL A CA 1
ATOM 874 C C . VAL A 1 112 ? -16.759 7.551 8.407 1.00 97.69 112 VAL A C 1
ATOM 876 O O . VAL A 1 112 ? -16.359 8.715 8.358 1.00 97.69 112 VAL A O 1
ATOM 879 N N . ALA A 1 113 ? -16.073 6.576 8.981 1.00 97.75 113 ALA A N 1
ATOM 880 C CA . ALA A 1 113 ? -14.727 6.735 9.498 1.00 97.75 113 ALA A CA 1
ATOM 881 C C . ALA A 1 113 ? -13.881 5.526 9.120 1.00 97.75 113 ALA A C 1
ATOM 883 O O . ALA A 1 113 ? -14.400 4.423 8.958 1.00 97.75 113 ALA A O 1
ATOM 884 N N . LEU A 1 114 ? -12.575 5.744 9.009 1.00 97.44 114 LEU A N 1
ATOM 885 C CA . LEU A 1 114 ? -11.598 4.683 8.830 1.00 97.44 114 LEU A CA 1
ATOM 886 C C . LEU A 1 114 ? -10.352 4.989 9.654 1.00 97.44 114 LEU A C 1
ATOM 888 O O . LEU A 1 114 ? -10.004 6.151 9.866 1.00 97.44 114 LEU A O 1
ATOM 892 N N . SER A 1 115 ? -9.671 3.938 10.087 1.00 97.00 115 SER A N 1
ATOM 893 C CA . SER A 1 115 ? -8.334 4.008 10.664 1.00 97.00 115 SER A CA 1
ATOM 894 C C . SER A 1 115 ? -7.444 2.985 9.974 1.00 97.00 115 SER A C 1
ATOM 896 O O . SER A 1 115 ? -7.890 1.881 9.660 1.00 97.00 115 SER A O 1
ATOM 898 N N . MET A 1 116 ? -6.197 3.365 9.714 1.00 96.94 116 MET A N 1
ATOM 899 C CA . MET A 1 116 ? -5.191 2.516 9.086 1.00 96.94 116 MET A CA 1
ATOM 900 C C . MET A 1 116 ? -3.854 2.663 9.804 1.00 96.94 116 MET A C 1
ATOM 902 O O . MET A 1 116 ? -3.648 3.613 10.560 1.00 96.94 116 MET A O 1
ATOM 906 N N . TYR A 1 117 ? -2.958 1.714 9.562 1.00 96.75 117 TYR A N 1
ATOM 907 C CA . TYR A 1 117 ? -1.650 1.662 10.195 1.00 96.75 117 TYR A CA 1
ATOM 908 C C . TYR A 1 117 ? -0.615 1.047 9.254 1.00 96.75 117 TYR A C 1
ATOM 910 O O . TYR A 1 117 ? -0.945 0.290 8.334 1.00 96.75 117 TYR A O 1
ATOM 918 N N . ASN A 1 118 ? 0.645 1.318 9.562 1.00 96.88 118 ASN A N 1
ATOM 919 C CA . ASN A 1 118 ? 1.798 0.616 9.026 1.00 96.88 118 ASN A CA 1
ATOM 920 C C . ASN A 1 118 ? 2.801 0.377 10.168 1.00 96.88 118 ASN A C 1
ATOM 922 O O . ASN A 1 118 ? 2.536 0.788 11.299 1.00 96.88 118 ASN A O 1
ATOM 926 N N . THR A 1 119 ? 3.903 -0.323 9.905 1.00 96.50 119 THR A N 1
ATOM 927 C CA . THR A 1 119 ? 4.954 -0.535 10.914 1.00 96.50 119 THR A CA 1
ATOM 928 C C . THR A 1 119 ? 6.332 -0.247 10.344 1.00 96.50 119 THR A C 1
ATOM 930 O O . THR A 1 119 ? 6.578 -0.472 9.154 1.00 96.50 119 THR A O 1
ATOM 933 N N . ASP A 1 120 ? 7.236 0.211 11.203 1.00 97.31 120 ASP A N 1
ATOM 934 C CA . ASP A 1 120 ? 8.603 0.572 10.830 1.00 97.31 120 ASP A CA 1
ATOM 935 C C . ASP A 1 120 ? 9.359 -0.613 10.223 1.00 97.31 120 ASP A C 1
ATOM 937 O O . ASP A 1 120 ? 10.096 -0.446 9.249 1.00 97.31 120 ASP A O 1
ATOM 941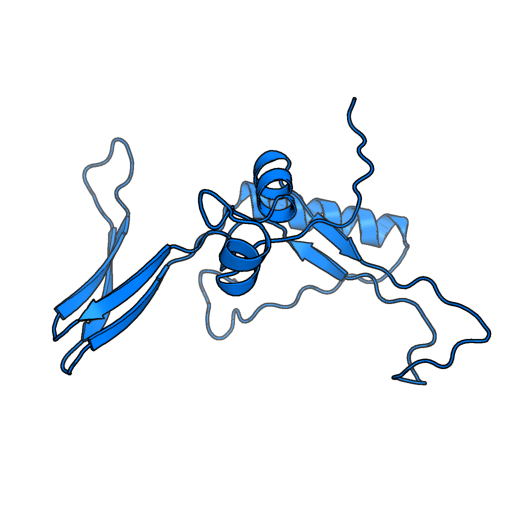 N N . GLU A 1 121 ? 9.134 -1.833 10.725 1.00 96.12 121 GLU A N 1
ATOM 942 C CA . GLU A 1 121 ? 9.754 -3.045 10.183 1.00 96.12 121 GLU A CA 1
ATOM 943 C C . GLU A 1 121 ? 9.301 -3.293 8.742 1.00 96.12 121 GLU A C 1
ATOM 945 O O . GLU A 1 121 ? 10.105 -3.637 7.873 1.00 96.12 121 GLU A O 1
ATOM 950 N N . SER A 1 122 ? 8.010 -3.091 8.463 1.00 95.19 122 SER A N 1
ATOM 951 C CA . SER A 1 122 ? 7.459 -3.288 7.126 1.00 95.19 122 SER A CA 1
ATOM 952 C C . SER A 1 122 ? 7.904 -2.198 6.151 1.00 95.19 122 SER A C 1
ATOM 954 O O . SER A 1 122 ? 8.230 -2.501 5.000 1.00 95.19 122 SER A O 1
ATOM 956 N N . ILE A 1 123 ? 7.955 -0.942 6.603 1.00 97.44 123 ILE A N 1
ATOM 957 C CA . ILE A 1 123 ? 8.435 0.200 5.812 1.00 97.44 123 ILE A CA 1
ATOM 958 C C . ILE A 1 123 ? 9.922 0.028 5.480 1.00 97.44 123 ILE A C 1
ATOM 960 O O . ILE A 1 123 ? 10.319 0.189 4.324 1.00 97.44 123 ILE A O 1
ATOM 964 N N . SER A 1 124 ? 10.736 -0.372 6.460 1.00 97.56 124 SER A N 1
ATOM 965 C CA . SER A 1 124 ? 12.172 -0.605 6.273 1.00 97.56 124 SER A CA 1
ATOM 966 C C . SER A 1 124 ? 12.432 -1.740 5.282 1.00 97.56 124 SER A C 1
ATOM 968 O O . SER A 1 124 ? 13.208 -1.569 4.341 1.00 97.56 124 SER A O 1
ATOM 970 N N . ALA A 1 125 ? 11.716 -2.862 5.411 1.00 96.19 125 ALA A N 1
ATOM 971 C CA . ALA A 1 125 ? 11.813 -3.973 4.465 1.00 96.19 125 ALA A CA 1
ATOM 972 C C . ALA A 1 125 ? 11.373 -3.574 3.043 1.00 96.19 125 ALA A C 1
ATOM 974 O O . ALA A 1 125 ? 11.973 -4.002 2.052 1.00 96.19 125 ALA A O 1
ATOM 975 N N . PHE A 1 126 ? 10.343 -2.728 2.917 1.00 97.75 126 PHE A N 1
ATOM 976 C CA . PHE A 1 126 ? 9.915 -2.183 1.629 1.00 97.75 126 PHE A CA 1
ATOM 977 C C . PHE A 1 126 ? 10.994 -1.299 0.988 1.00 97.75 126 PHE A C 1
ATOM 979 O O . PHE A 1 126 ? 11.268 -1.441 -0.213 1.00 97.75 126 PHE A O 1
ATOM 986 N N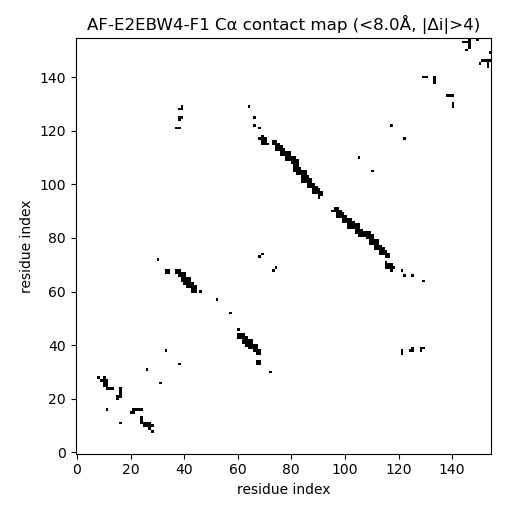 . ALA A 1 127 ? 11.623 -0.423 1.775 1.00 98.19 127 ALA A N 1
ATOM 987 C CA . ALA A 1 127 ? 12.713 0.433 1.322 1.00 98.19 127 ALA A CA 1
ATOM 988 C C . ALA A 1 127 ? 13.918 -0.398 0.860 1.00 98.19 127 ALA A C 1
ATOM 990 O O . ALA A 1 127 ? 14.389 -0.213 -0.263 1.00 98.19 127 ALA A O 1
ATOM 991 N N . GLU A 1 128 ? 14.352 -1.372 1.664 1.00 98.00 128 GLU A N 1
ATOM 992 C CA . GLU A 1 128 ? 15.476 -2.257 1.345 1.00 98.00 128 GLU A CA 1
ATOM 993 C C . GLU A 1 128 ? 15.229 -3.046 0.050 1.00 98.00 128 GLU A C 1
ATOM 995 O O . GLU A 1 128 ? 16.055 -3.029 -0.867 1.00 98.00 128 GLU A O 1
ATOM 1000 N N . ALA A 1 129 ? 14.059 -3.678 -0.088 1.00 97.81 129 ALA A N 1
ATOM 1001 C CA . ALA A 1 129 ? 13.699 -4.409 -1.301 1.00 97.81 129 ALA A CA 1
ATOM 1002 C C . ALA A 1 129 ? 13.696 -3.505 -2.547 1.00 97.81 129 ALA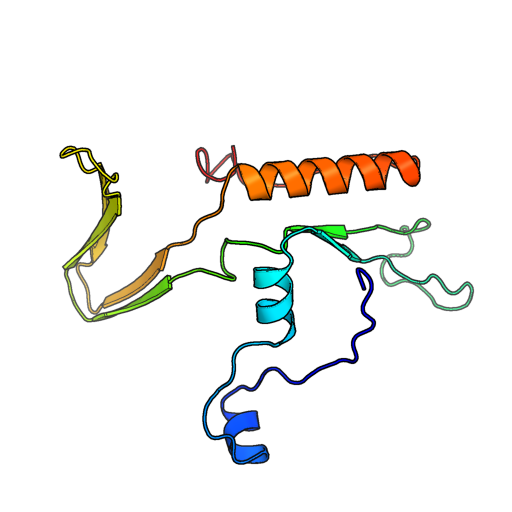 A C 1
ATOM 1004 O O . ALA A 1 129 ? 14.132 -3.918 -3.628 1.00 97.81 129 ALA A O 1
ATOM 1005 N N . SER A 1 130 ? 13.214 -2.267 -2.408 1.00 98.38 130 SER A N 1
ATOM 1006 C CA . SER A 1 130 ? 13.155 -1.289 -3.500 1.00 98.38 130 SER A CA 1
ATOM 1007 C C . SER A 1 130 ? 14.548 -0.807 -3.908 1.00 98.38 130 SER A C 1
ATOM 1009 O O . SER A 1 130 ? 14.852 -0.771 -5.103 1.00 98.38 130 SER A O 1
ATOM 1011 N N . MET A 1 131 ? 15.417 -0.508 -2.937 1.00 98.50 131 MET A N 1
ATOM 1012 C CA . MET A 1 131 ? 16.810 -0.116 -3.174 1.00 98.50 131 MET A CA 1
ATOM 1013 C C . MET A 1 131 ? 17.610 -1.246 -3.827 1.00 98.50 131 MET A C 1
ATOM 1015 O O . MET A 1 131 ? 18.265 -1.016 -4.843 1.00 98.50 131 MET A O 1
ATOM 1019 N N . ASN A 1 132 ? 17.486 -2.477 -3.322 1.00 98.31 132 ASN A N 1
ATOM 1020 C CA . ASN A 1 132 ? 18.135 -3.654 -3.902 1.00 98.31 132 ASN A CA 1
ATOM 1021 C C . ASN A 1 132 ? 17.698 -3.882 -5.355 1.00 98.31 132 ASN A C 1
ATOM 1023 O O . ASN A 1 132 ? 18.532 -4.120 -6.231 1.00 98.31 132 ASN A O 1
ATOM 1027 N N . THR A 1 133 ? 16.401 -3.745 -5.641 1.00 98.00 133 THR A N 1
ATOM 1028 C CA . THR A 1 133 ? 15.866 -3.898 -7.002 1.00 98.00 133 THR A CA 1
ATOM 1029 C C . THR A 1 133 ? 16.385 -2.809 -7.943 1.00 98.00 133 THR A C 1
ATOM 1031 O O . THR A 1 133 ? 16.791 -3.109 -9.069 1.00 98.00 133 THR A O 1
ATOM 1034 N N . ALA A 1 134 ? 16.405 -1.550 -7.498 1.00 98.44 134 ALA A N 1
ATOM 1035 C CA . ALA A 1 134 ? 16.925 -0.434 -8.286 1.00 98.44 134 ALA A CA 1
ATOM 1036 C C . ALA A 1 134 ? 18.426 -0.592 -8.576 1.00 98.44 134 ALA A C 1
ATOM 1038 O O . ALA A 1 134 ? 18.851 -0.412 -9.720 1.00 98.44 134 ALA A O 1
ATOM 1039 N N . TYR A 1 135 ? 19.206 -1.013 -7.574 1.00 98.25 135 TYR A N 1
ATOM 1040 C CA . TYR A 1 135 ? 20.633 -1.297 -7.712 1.00 98.25 135 TYR A CA 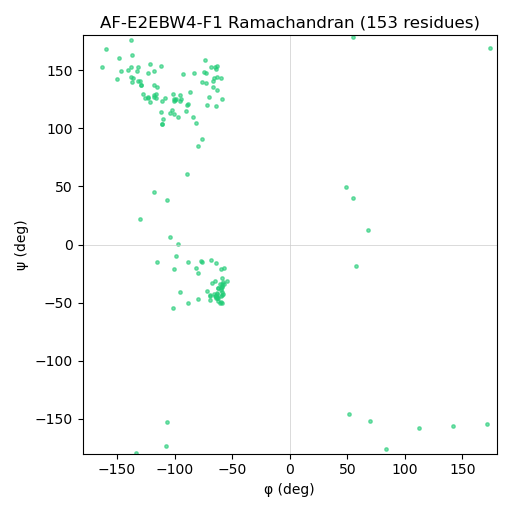1
ATOM 1041 C C . TYR A 1 135 ? 20.897 -2.417 -8.726 1.00 98.25 135 TYR A C 1
ATOM 1043 O O . TYR A 1 135 ? 21.660 -2.221 -9.672 1.00 98.25 135 TYR A O 1
ATOM 1051 N N . GLN A 1 136 ? 20.205 -3.557 -8.603 1.00 98.25 136 GLN A N 1
ATOM 1052 C CA . GLN A 1 136 ? 20.328 -4.679 -9.545 1.00 98.25 136 GLN A CA 1
ATOM 1053 C C . GLN A 1 136 ? 19.975 -4.277 -10.983 1.00 98.25 136 GLN A C 1
ATOM 1055 O O . GLN A 1 136 ? 20.659 -4.672 -11.927 1.00 98.25 136 GLN A O 1
ATOM 1060 N N . LYS A 1 137 ? 18.929 -3.461 -11.161 1.00 97.44 137 LYS A N 1
ATOM 1061 C CA . LYS A 1 137 ? 18.512 -2.951 -12.477 1.00 97.44 137 LYS A CA 1
ATOM 1062 C C . LYS A 1 137 ? 19.397 -1.819 -13.000 1.00 97.44 137 LYS A C 1
ATOM 1064 O O . LYS A 1 137 ? 19.322 -1.509 -14.188 1.00 97.44 137 LYS A O 1
ATOM 1069 N N . LYS A 1 138 ? 20.235 -1.217 -12.147 1.00 98.19 138 LYS A N 1
ATOM 1070 C CA . LYS A 1 138 ? 21.001 0.009 -12.426 1.00 98.19 138 LYS A CA 1
ATOM 1071 C C . LYS A 1 138 ? 20.093 1.163 -12.865 1.00 98.19 138 LYS A C 1
ATOM 1073 O O . LYS A 1 138 ? 20.402 1.885 -13.813 1.00 98.19 138 LYS A O 1
ATOM 1078 N N . TRP A 1 139 ? 18.934 1.293 -12.222 1.00 98.25 139 TRP A N 1
ATOM 1079 C CA . TRP A 1 139 ? 17.931 2.319 -12.524 1.00 98.25 139 TRP A CA 1
ATOM 1080 C C . TRP A 1 139 ? 17.822 3.327 -11.377 1.00 98.25 139 TRP A C 1
ATOM 1082 O O . TRP A 1 139 ? 18.095 2.973 -10.229 1.00 98.25 139 TRP A O 1
ATOM 1092 N N . PRO A 1 140 ? 17.398 4.573 -11.654 1.00 98.50 140 PRO A N 1
ATOM 1093 C CA . PRO A 1 140 ? 17.032 5.503 -10.594 1.00 98.50 140 PRO A CA 1
ATOM 1094 C C . PRO A 1 140 ? 15.814 4.987 -9.812 1.00 98.50 140 PRO A C 1
ATOM 1096 O O . PRO A 1 140 ? 14.951 4.300 -10.366 1.00 98.50 140 PRO A O 1
ATOM 1099 N N . LEU A 1 141 ? 15.738 5.353 -8.532 1.00 98.56 141 LEU A N 1
ATOM 1100 C CA . LEU A 1 141 ? 14.629 5.026 -7.638 1.00 98.56 141 LEU A CA 1
ATOM 1101 C C . LEU A 1 141 ? 13.905 6.304 -7.215 1.00 98.56 141 LEU A C 1
ATOM 1103 O O . LEU A 1 141 ? 14.540 7.286 -6.839 1.00 98.56 141 LEU A O 1
ATOM 1107 N N . TYR A 1 142 ? 12.575 6.258 -7.237 1.00 98.56 142 TYR A N 1
ATOM 1108 C CA . TYR A 1 142 ? 11.711 7.341 -6.783 1.00 98.56 142 TYR A CA 1
ATOM 1109 C C . TYR A 1 142 ? 10.671 6.786 -5.811 1.00 98.56 142 TYR A C 1
ATOM 1111 O O . TYR A 1 142 ? 10.083 5.734 -6.067 1.00 98.56 142 TYR A O 1
ATOM 1119 N N . LEU A 1 143 ? 10.428 7.515 -4.723 1.00 98.31 143 LEU A N 1
ATOM 1120 C CA . LEU A 1 143 ? 9.347 7.273 -3.773 1.00 98.31 143 LEU A CA 1
ATOM 1121 C C . LEU A 1 143 ? 8.417 8.486 -3.784 1.00 98.31 143 LEU A C 1
ATOM 1123 O O . LEU A 1 143 ? 8.878 9.626 -3.797 1.00 98.31 143 LEU A O 1
ATOM 1127 N N . SER A 1 144 ? 7.111 8.242 -3.775 1.00 97.88 144 SER A N 1
ATOM 1128 C CA . SER A 1 144 ? 6.095 9.292 -3.723 1.00 97.88 144 SER A CA 1
ATOM 1129 C C . SER A 1 144 ? 5.183 9.081 -2.524 1.00 97.88 144 SER A C 1
ATOM 1131 O O . SER A 1 144 ? 4.582 8.015 -2.400 1.00 97.88 144 SER A O 1
ATOM 1133 N N . THR A 1 145 ? 5.034 10.112 -1.698 1.00 98.19 145 THR A N 1
ATOM 1134 C CA . THR A 1 145 ? 4.082 10.168 -0.580 1.00 98.19 145 THR A CA 1
ATOM 1135 C C . THR A 1 145 ? 3.342 11.511 -0.598 1.00 98.19 145 THR A C 1
ATOM 1137 O O . THR A 1 145 ? 3.562 12.353 -1.477 1.00 98.19 145 THR A O 1
ATOM 1140 N N . LYS A 1 146 ? 2.447 11.736 0.364 1.00 97.81 146 LYS A N 1
ATOM 1141 C CA . LYS A 1 146 ? 1.762 13.008 0.606 1.00 97.81 146 LYS A CA 1
ATOM 1142 C C . LYS A 1 146 ? 2.093 13.565 2.000 1.00 97.81 146 LYS A C 1
ATOM 1144 O O . LYS A 1 146 ? 1.222 14.110 2.680 1.00 97.81 146 LYS A O 1
ATOM 1149 N N . ASN A 1 147 ? 3.372 13.542 2.384 1.00 96.69 147 ASN A N 1
ATOM 1150 C CA . ASN A 1 147 ? 3.875 14.058 3.671 1.00 96.69 147 ASN 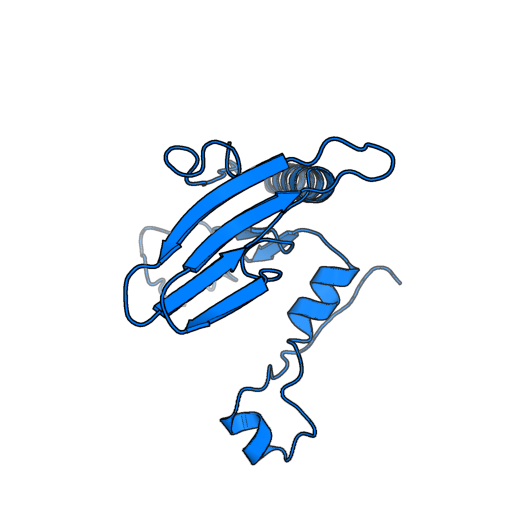A CA 1
ATOM 1151 C C . ASN A 1 147 ? 3.561 15.544 3.947 1.00 96.69 147 ASN A C 1
ATOM 1153 O O . ASN A 1 147 ? 3.532 15.981 5.095 1.00 96.69 147 ASN A O 1
ATOM 1157 N N . THR A 1 148 ? 3.258 16.335 2.915 1.00 96.12 148 THR A N 1
ATOM 1158 C CA . THR A 1 148 ? 2.751 17.709 3.078 1.00 96.12 148 THR A CA 1
ATOM 1159 C C . THR A 1 148 ? 1.453 17.756 3.891 1.00 96.12 148 THR A C 1
ATOM 1161 O O . THR A 1 148 ? 1.275 18.692 4.677 1.00 96.12 148 THR A O 1
ATOM 1164 N N . ILE A 1 149 ? 0.604 16.730 3.751 1.00 97.31 149 ILE A N 1
ATOM 1165 C CA . ILE A 1 149 ? -0.674 16.555 4.452 1.00 97.31 149 ILE A CA 1
ATOM 1166 C C . ILE A 1 149 ? -0.523 15.552 5.600 1.00 97.31 149 ILE A C 1
ATOM 1168 O O . ILE A 1 149 ? -0.798 15.881 6.751 1.00 97.31 149 ILE A O 1
ATOM 1172 N N . LEU A 1 150 ? -0.028 14.348 5.308 1.00 96.50 150 LEU A N 1
ATOM 1173 C CA . LEU A 1 150 ? 0.134 13.263 6.275 1.00 96.50 150 LEU A CA 1
ATOM 1174 C C . LEU A 1 150 ? 1.503 13.324 6.959 1.00 96.50 150 LEU A C 1
ATOM 1176 O O . LEU A 1 150 ? 2.299 12.399 6.881 1.00 96.50 150 LEU A O 1
ATOM 1180 N N . LYS A 1 151 ? 1.777 14.429 7.657 1.00 96.69 151 LYS A N 1
ATOM 1181 C CA . LYS A 1 151 ? 3.120 14.758 8.175 1.00 96.69 151 LYS A CA 1
ATOM 1182 C C . LYS A 1 151 ? 3.771 13.687 9.054 1.00 96.69 151 LYS A C 1
ATOM 1184 O O . LYS A 1 151 ? 4.988 13.630 9.093 1.00 96.69 151 LYS A O 1
ATOM 1189 N N . ARG A 1 152 ? 2.971 12.914 9.796 1.00 96.75 152 ARG A N 1
ATOM 1190 C CA . ARG A 1 152 ? 3.459 11.869 10.716 1.00 96.75 152 ARG A CA 1
ATOM 1191 C C . ARG A 1 152 ? 3.364 10.451 10.156 1.00 96.75 152 ARG A C 1
ATOM 1193 O O . ARG A 1 152 ? 3.994 9.568 10.706 1.00 96.75 152 ARG A O 1
ATOM 1200 N N . TYR A 1 153 ? 2.515 10.224 9.155 1.00 97.81 153 TYR A N 1
ATOM 1201 C CA . TYR A 1 153 ? 2.304 8.888 8.583 1.00 97.81 153 TYR A CA 1
ATOM 1202 C C . TYR A 1 153 ? 3.184 8.679 7.347 1.00 97.81 153 TYR A C 1
ATOM 1204 O O . TYR A 1 153 ? 3.767 7.620 7.171 1.00 97.81 153 TYR A O 1
ATOM 1212 N N . ASP A 1 154 ? 3.296 9.714 6.512 1.00 97.94 154 ASP A N 1
ATOM 1213 C CA . ASP A 1 154 ? 4.050 9.694 5.255 1.00 97.94 154 ASP A CA 1
ATOM 1214 C C . ASP A 1 154 ? 5.452 10.316 5.374 1.00 97.94 154 ASP A C 1
ATOM 1216 O O . ASP A 1 154 ? 6.193 10.319 4.385 1.00 97.94 154 ASP A O 1
ATOM 1220 N N . GLY A 1 155 ? 5.748 10.966 6.505 1.00 94.12 155 GLY A N 1
ATOM 1221 C CA . GLY A 1 155 ? 7.008 11.665 6.773 1.00 94.12 155 GLY A CA 1
ATOM 1222 C C . GLY A 1 155 ? 7.960 10.784 7.551 1.00 94.12 155 GLY A C 1
ATOM 1223 O O . GLY A 1 155 ? 9.143 10.761 7.153 1.00 94.12 155 GLY A O 1
#

Mean predicted aligned error: 4.93 Å